Protein AF-A0A9P7BJW8-F1 (afdb_monomer_lite)

Foldseek 3Di:
DVVVVVVCVVCVVVVVVVVPPQLLDQDPDPPSDDDDDDDVPDEADDDADDDDPVCVVVVVVVVVVCVVSVVDDDDDPPHRYDDYDDDDFDADPVRHTD

pLDDT: mean 92.42, std 5.07, range [61.81, 97.81]

Sequence (98 aa):
MQERQHLMSTIQPLLDANTSIPMSSHCNLPGAIITLDTEPNAFAYRRQPDIAIANRKIMEDQIQTWLDDCVIEPAPSNTRFNNPIFLVGKKDVNGLYT

InterPro domains:
  IPR043502 DNA/RNA polymerase superfamily [SSF56672] (42-92)

Secondary structure (DSSP, 8-state):
-HHHHHHHHHHHHHHHHHHTS-TTPPP-STT--------TT---B-PPPPPPHHHHHHHHHHHHHHHHTTS--PPPTT---B------PPB-TTS-B-

Structure (mmCIF, N/CA/C/O backbone):
data_AF-A0A9P7BJW8-F1
#
_entry.id   AF-A0A9P7BJW8-F1
#
loop_
_atom_site.group_PDB
_atom_site.id
_atom_site.type_symbol
_atom_site.label_atom_id
_atom_site.label_alt_id
_atom_site.label_comp_id
_atom_site.label_asym_id
_atom_site.label_entity_id
_atom_site.label_seq_id
_atom_site.pdbx_PDB_ins_code
_atom_site.Cartn_x
_atom_site.Cartn_y
_atom_site.Cartn_z
_atom_site.occupancy
_atom_site.B_iso_or_equiv
_atom_site.auth_seq_id
_atom_site.auth_comp_id
_atom_site.auth_asym_id
_atom_site.auth_atom_id
_atom_site.pdbx_PDB_model_num
ATOM 1 N N . MET A 1 1 ? -33.575 13.051 20.508 1.00 66.25 1 MET A N 1
ATOM 2 C CA . MET A 1 1 ? -32.374 12.661 21.294 1.00 66.25 1 MET A CA 1
ATOM 3 C C . MET A 1 1 ? -32.401 11.197 21.733 1.00 66.25 1 MET A C 1
ATOM 5 O O . MET A 1 1 ? -31.377 10.545 21.579 1.00 66.25 1 MET A O 1
ATOM 9 N N . GLN A 1 2 ? -33.533 10.663 22.211 1.00 85.56 2 GLN A N 1
ATOM 10 C CA . GLN A 1 2 ? -33.652 9.256 22.643 1.00 85.56 2 GLN A CA 1
ATOM 11 C C . GLN A 1 2 ? -33.360 8.236 21.525 1.00 85.56 2 GLN A C 1
ATOM 13 O O . GLN A 1 2 ? -32.607 7.297 21.749 1.00 85.56 2 GLN A O 1
ATOM 18 N N . GLU A 1 3 ? -33.857 8.462 20.305 1.00 91.94 3 GLU A N 1
ATOM 19 C CA . GLU A 1 3 ? -33.626 7.562 19.159 1.00 91.94 3 GLU A CA 1
ATOM 20 C C . GLU A 1 3 ? -32.141 7.409 18.806 1.00 91.94 3 GLU A C 1
ATOM 22 O O . GLU A 1 3 ? -31.654 6.297 18.628 1.00 91.94 3 GLU A O 1
ATOM 27 N N . ARG A 1 4 ? -31.384 8.516 18.788 1.00 92.94 4 ARG A N 1
ATOM 28 C CA . ARG A 1 4 ? -29.929 8.486 18.570 1.00 92.94 4 ARG A CA 1
ATOM 29 C C . ARG A 1 4 ? -29.221 7.688 19.661 1.00 92.94 4 ARG A C 1
ATOM 31 O O . ARG A 1 4 ? -28.306 6.934 19.361 1.00 92.94 4 ARG A O 1
ATOM 38 N N . GLN A 1 5 ? -29.612 7.876 20.918 1.00 95.19 5 GLN A N 1
ATOM 39 C CA . GLN A 1 5 ? -28.981 7.182 22.037 1.00 95.19 5 GLN A CA 1
ATOM 40 C C . GLN A 1 5 ? -29.247 5.675 21.980 1.00 95.19 5 GLN A C 1
ATOM 42 O O . GLN A 1 5 ? -28.323 4.895 22.181 1.00 95.19 5 GLN A O 1
ATOM 47 N N . HIS A 1 6 ? -30.472 5.282 21.626 1.00 94.81 6 HIS A N 1
ATOM 48 C CA . HIS A 1 6 ? -30.849 3.886 21.432 1.00 94.81 6 HIS A CA 1
ATOM 49 C C . HIS A 1 6 ? -30.138 3.238 20.232 1.00 94.81 6 HIS A C 1
ATOM 51 O O . HIS A 1 6 ? -29.638 2.115 20.329 1.00 94.81 6 HIS A O 1
ATOM 57 N N . LEU A 1 7 ? -30.027 3.963 19.113 1.00 96.00 7 LEU A N 1
ATOM 58 C CA . LEU A 1 7 ? -29.244 3.527 17.958 1.00 96.00 7 LEU A CA 1
ATOM 59 C C . LEU A 1 7 ? -27.787 3.290 18.361 1.00 96.00 7 LEU A C 1
ATOM 61 O O . LEU A 1 7 ? -27.269 2.197 18.154 1.00 96.00 7 LEU A O 1
ATOM 65 N N . MET A 1 8 ? -27.149 4.286 18.987 1.00 97.12 8 MET A N 1
ATOM 66 C CA . MET A 1 8 ? -25.749 4.192 19.402 1.00 97.12 8 MET A CA 1
ATOM 67 C C . MET A 1 8 ? -25.528 3.053 20.396 1.00 97.12 8 MET A C 1
ATOM 69 O O . MET A 1 8 ? -24.598 2.285 20.205 1.00 97.12 8 MET A O 1
ATOM 73 N N . SER A 1 9 ? -26.396 2.865 21.397 1.00 96.06 9 SER A N 1
ATOM 74 C CA . SER A 1 9 ? -26.253 1.738 22.332 1.00 96.06 9 SER A CA 1
ATOM 75 C C . SER A 1 9 ? -26.340 0.376 21.643 1.00 96.06 9 SER A C 1
ATOM 77 O O . SER A 1 9 ? -25.736 -0.582 22.110 1.00 96.06 9 SER A O 1
ATOM 79 N N . THR A 1 10 ? -27.084 0.293 20.536 1.00 96.12 10 THR A N 1
ATOM 80 C CA . THR A 1 10 ? -27.244 -0.943 19.763 1.00 96.12 10 THR A CA 1
ATOM 81 C C . THR A 1 10 ? -26.036 -1.207 18.865 1.00 96.12 10 THR A C 1
ATOM 83 O O . THR A 1 10 ? -25.578 -2.342 18.780 1.00 96.12 10 THR A O 1
ATOM 86 N N . ILE A 1 11 ? -25.500 -0.176 18.199 1.00 97.31 11 ILE A N 1
ATOM 87 C CA . ILE A 1 11 ? -24.413 -0.348 17.221 1.00 97.31 11 ILE A CA 1
ATOM 88 C C . ILE A 1 11 ? -23.013 -0.240 17.827 1.00 97.31 11 ILE A C 1
ATOM 90 O O . ILE A 1 11 ? -22.083 -0.784 17.243 1.00 97.31 11 ILE A O 1
ATOM 94 N N . GLN A 1 12 ? -22.837 0.430 18.972 1.00 97.50 12 GLN A N 1
ATOM 95 C CA . GLN A 1 12 ? -21.511 0.667 19.556 1.00 97.50 12 GLN A CA 1
ATOM 96 C C . GLN A 1 12 ? -20.717 -0.630 19.775 1.00 97.50 12 GLN A C 1
ATOM 98 O O . GLN A 1 12 ? -19.575 -0.667 19.329 1.00 97.50 12 GLN A O 1
ATOM 103 N N . PRO A 1 13 ? -21.296 -1.728 20.305 1.00 97.56 13 PRO A N 1
ATOM 104 C CA . PRO A 1 13 ? -20.557 -2.984 20.440 1.00 97.56 13 PRO A CA 1
ATOM 105 C C . PRO A 1 13 ? -20.070 -3.550 19.097 1.00 97.56 13 PRO A C 1
ATOM 107 O O . PRO A 1 13 ? -19.006 -4.157 19.030 1.00 97.56 13 PRO A O 1
ATOM 110 N N . LEU A 1 14 ? -20.834 -3.340 18.017 1.00 96.50 14 LEU A N 1
ATOM 111 C CA . LEU A 1 14 ? -20.459 -3.767 16.666 1.00 96.50 14 LEU A CA 1
ATOM 112 C C . LEU A 1 14 ? -19.357 -2.875 16.082 1.00 96.50 14 LEU A C 1
ATOM 114 O O . LEU A 1 14 ? -18.461 -3.375 15.409 1.00 96.50 14 LEU A O 1
ATOM 118 N N . LEU A 1 15 ? -19.399 -1.567 16.349 1.00 96.44 15 LEU A N 1
ATOM 119 C CA . LEU A 1 15 ? -18.336 -0.636 15.965 1.00 96.44 15 LEU A CA 1
ATOM 120 C C . LEU A 1 15 ? -17.036 -0.943 16.711 1.00 96.44 15 LEU A C 1
ATOM 122 O O . LEU A 1 15 ? -15.975 -0.949 16.092 1.00 96.44 15 LEU A O 1
ATOM 126 N N . ASP A 1 16 ? -17.122 -1.243 18.006 1.00 97.25 16 ASP A N 1
ATOM 127 C CA . ASP A 1 16 ? -15.973 -1.607 18.835 1.00 97.25 16 ASP A CA 1
ATOM 128 C C . ASP A 1 16 ? -15.349 -2.919 18.335 1.00 97.25 16 ASP A C 1
ATOM 130 O O . ASP A 1 16 ? -14.139 -2.988 18.113 1.00 97.25 16 ASP A O 1
ATOM 134 N N . ALA A 1 17 ? -16.181 -3.932 18.056 1.00 95.19 17 ALA A N 1
ATOM 135 C CA . ALA A 1 17 ? -15.744 -5.184 17.443 1.00 95.19 17 ALA A CA 1
ATOM 136 C C . ALA A 1 17 ? -15.065 -4.950 16.083 1.00 95.19 17 ALA A C 1
ATOM 138 O O . ALA A 1 17 ? -13.958 -5.438 15.865 1.00 95.19 17 ALA A O 1
ATOM 139 N N . ASN A 1 18 ? -15.674 -4.155 15.199 1.00 92.31 18 ASN A N 1
ATOM 140 C CA . ASN A 1 18 ? -15.084 -3.809 13.904 1.00 92.31 18 ASN A CA 1
ATOM 141 C C . ASN A 1 18 ? -13.755 -3.052 14.043 1.00 92.31 18 ASN A C 1
ATOM 143 O O . ASN A 1 18 ? -12.829 -3.312 13.286 1.00 92.31 18 ASN A O 1
ATOM 147 N N . THR A 1 19 ? -13.638 -2.148 15.017 1.00 92.81 19 THR A N 1
ATOM 148 C CA . THR A 1 19 ? -12.416 -1.358 15.255 1.00 92.81 19 THR A CA 1
ATOM 149 C C . THR A 1 19 ? -11.265 -2.232 15.761 1.00 92.81 19 THR A C 1
ATOM 151 O O . THR A 1 19 ? -10.103 -1.931 15.509 1.00 92.81 19 THR A O 1
ATOM 154 N N . SER A 1 20 ? -11.574 -3.332 16.454 1.00 93.81 20 SER A N 1
ATOM 155 C CA . SER A 1 20 ? -10.574 -4.300 16.926 1.00 93.81 20 SER A CA 1
ATOM 156 C C . SER A 1 20 ? -10.034 -5.242 15.846 1.00 93.81 20 SER A C 1
ATOM 158 O O . SER A 1 20 ? -9.096 -5.996 16.115 1.00 93.81 20 SER A O 1
ATOM 160 N N . ILE A 1 21 ? -10.610 -5.227 14.639 1.00 92.44 21 ILE A N 1
ATOM 161 C CA . ILE A 1 21 ? -10.123 -6.033 13.521 1.00 92.44 21 ILE A CA 1
ATOM 162 C C . ILE A 1 21 ? -8.734 -5.509 13.119 1.00 92.44 21 ILE A C 1
ATOM 164 O O . ILE A 1 21 ? -8.601 -4.322 12.819 1.00 92.44 21 ILE A O 1
ATOM 168 N N . PRO A 1 22 ? -7.690 -6.359 13.085 1.00 92.38 22 PRO A N 1
ATOM 169 C CA . PRO A 1 22 ? -6.368 -5.927 12.648 1.00 92.38 22 PRO A CA 1
ATOM 170 C C . PRO A 1 22 ? -6.400 -5.382 11.217 1.00 92.38 22 PRO A C 1
ATOM 172 O O . PRO A 1 22 ? -6.986 -6.008 10.332 1.00 92.38 22 PRO A O 1
ATOM 175 N N . MET A 1 23 ? -5.707 -4.269 10.965 1.00 88.69 23 MET A N 1
ATOM 176 C CA . MET A 1 23 ? -5.585 -3.684 9.618 1.00 88.69 23 MET A CA 1
ATOM 177 C C . MET A 1 23 ? -4.947 -4.647 8.607 1.00 88.69 23 MET A C 1
ATOM 179 O O . MET A 1 23 ? -5.270 -4.613 7.427 1.00 88.69 23 MET A O 1
ATOM 183 N N . SER A 1 24 ? -4.102 -5.566 9.081 1.00 90.00 24 SER A N 1
ATOM 184 C CA . SER A 1 24 ? -3.492 -6.630 8.278 1.00 90.00 24 SER A CA 1
ATOM 185 C C . SER A 1 24 ? -4.440 -7.781 7.916 1.00 90.00 24 SER A C 1
ATOM 187 O O . SER A 1 24 ? -4.028 -8.729 7.247 1.00 90.00 24 SER A O 1
ATOM 189 N N . SER A 1 25 ? -5.691 -7.766 8.384 1.00 90.06 25 SER A N 1
ATOM 190 C CA . SER A 1 25 ? -6.640 -8.844 8.111 1.00 90.06 25 SER A CA 1
ATOM 191 C C . SER A 1 25 ? -7.230 -8.756 6.700 1.00 90.06 25 SER A C 1
ATOM 193 O O . SER A 1 25 ? -7.517 -7.682 6.175 1.00 90.06 25 SER A O 1
ATOM 195 N N . HIS A 1 26 ? -7.454 -9.916 6.082 1.00 85.81 26 HIS A N 1
ATOM 196 C CA . HIS A 1 26 ? -8.146 -10.010 4.800 1.00 85.81 26 HIS A CA 1
ATOM 197 C C . HIS A 1 26 ? -9.642 -10.265 4.994 1.00 85.81 26 HIS A C 1
ATOM 199 O O . HIS A 1 26 ? -10.062 -10.945 5.933 1.00 85.81 26 HIS A O 1
ATOM 205 N N . CYS A 1 27 ? -10.454 -9.767 4.059 1.00 86.62 27 CYS A N 1
ATOM 206 C CA . CYS A 1 27 ? -11.882 -10.060 4.030 1.00 86.62 27 CYS A CA 1
ATOM 207 C C . CYS A 1 27 ? -12.111 -11.567 3.830 1.00 86.62 27 CYS A C 1
ATOM 209 O O . CYS A 1 27 ? -11.60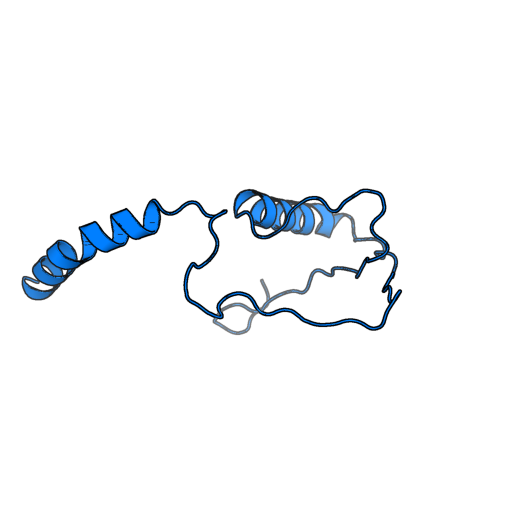1 -12.165 2.885 1.00 86.62 27 CYS A O 1
ATOM 211 N N . ASN A 1 28 ? -12.904 -12.174 4.712 1.00 88.69 28 ASN A N 1
ATOM 212 C CA . ASN A 1 28 ? -13.220 -13.603 4.689 1.00 88.69 28 ASN A CA 1
ATOM 213 C C . ASN A 1 28 ? -14.449 -13.952 3.829 1.00 88.69 28 ASN A C 1
ATOM 215 O O . ASN A 1 28 ? -14.873 -15.109 3.803 1.00 88.69 28 ASN A O 1
ATOM 219 N N . LEU A 1 29 ? -15.041 -12.972 3.141 1.00 93.44 29 LEU A N 1
ATOM 220 C CA . LEU A 1 29 ? -16.177 -13.200 2.256 1.00 93.44 29 LEU A CA 1
ATOM 221 C C . LEU A 1 29 ? -15.739 -14.057 1.050 1.00 93.44 29 LEU A C 1
ATOM 223 O O . LEU A 1 29 ? -14.731 -13.737 0.410 1.00 93.44 29 LEU A O 1
ATOM 227 N N . PRO A 1 30 ? -16.486 -15.116 0.681 1.00 91.75 30 PRO A N 1
ATOM 228 C CA . PRO A 1 30 ? -16.190 -15.889 -0.520 1.00 91.75 30 PRO A CA 1
ATOM 229 C C . PRO A 1 30 ? -16.154 -14.992 -1.764 1.00 91.75 30 PRO A C 1
ATOM 231 O O . PRO A 1 30 ? -17.094 -14.246 -2.024 1.00 91.75 30 PRO A O 1
ATOM 234 N N . GLY A 1 31 ? -15.064 -15.062 -2.531 1.00 88.00 31 GLY A N 1
ATOM 235 C CA . GLY A 1 31 ? -14.861 -14.234 -3.727 1.00 88.00 31 GLY A CA 1
ATOM 236 C C . GLY A 1 31 ? -14.253 -12.850 -3.473 1.00 88.00 31 GLY A C 1
ATOM 237 O O . GLY A 1 31 ? -14.082 -12.096 -4.425 1.00 88.00 31 GLY A O 1
ATOM 238 N N . ALA A 1 32 ? -13.882 -12.510 -2.232 1.00 90.88 32 ALA A N 1
ATOM 239 C CA . ALA A 1 32 ? -13.161 -11.265 -1.944 1.00 90.88 32 ALA A CA 1
ATOM 240 C C . ALA A 1 32 ? -11.752 -11.219 -2.567 1.00 90.88 32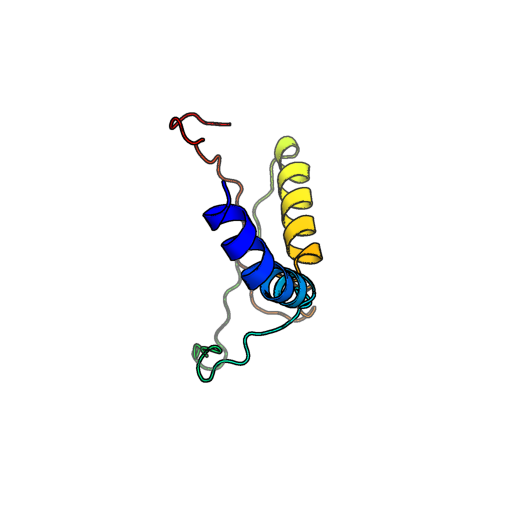 ALA A C 1
ATOM 242 O O . ALA A 1 32 ? -11.213 -10.140 -2.799 1.00 90.88 32 ALA A O 1
ATOM 243 N N . ILE A 1 33 ? -11.159 -12.384 -2.846 1.00 90.31 33 ILE A N 1
ATOM 244 C CA . ILE A 1 33 ? -9.866 -12.503 -3.525 1.00 90.31 33 ILE A CA 1
ATOM 245 C C . ILE A 1 33 ? -10.116 -12.667 -5.024 1.00 90.31 33 ILE A C 1
ATOM 247 O O . ILE A 1 33 ? -10.728 -13.644 -5.455 1.00 90.31 33 ILE A O 1
ATOM 251 N N . ILE A 1 34 ? -9.607 -11.716 -5.805 1.00 90.00 34 ILE A N 1
ATOM 252 C CA . ILE A 1 34 ? -9.620 -11.746 -7.268 1.00 90.00 34 ILE A CA 1
ATOM 253 C C . ILE A 1 34 ? -8.197 -12.032 -7.741 1.00 90.00 34 ILE A C 1
ATOM 255 O O . ILE A 1 34 ? -7.258 -11.332 -7.361 1.00 90.00 34 ILE A O 1
ATOM 259 N N . THR A 1 35 ? -8.037 -13.046 -8.585 1.00 91.50 35 THR A N 1
ATOM 260 C CA . THR A 1 35 ? -6.755 -13.380 -9.212 1.00 91.50 35 THR A CA 1
ATOM 261 C C . THR A 1 35 ? -6.757 -12.877 -10.649 1.00 91.50 35 THR A C 1
ATOM 263 O O . THR A 1 35 ? -7.714 -13.102 -11.387 1.00 91.50 35 THR A O 1
ATOM 266 N N . LEU A 1 36 ? -5.695 -12.169 -11.033 1.00 90.69 36 LEU A N 1
ATOM 267 C CA . LEU A 1 36 ? -5.476 -11.709 -12.400 1.00 90.69 36 LEU A CA 1
ATOM 268 C C . LEU A 1 36 ? -4.337 -12.522 -13.006 1.00 90.69 36 LEU A C 1
ATOM 270 O O . LEU A 1 36 ? -3.199 -12.436 -12.540 1.00 90.69 36 LEU A O 1
ATOM 274 N N . ASP A 1 37 ? -4.649 -13.297 -14.039 1.00 92.00 37 ASP A N 1
ATOM 275 C CA . ASP A 1 37 ? -3.641 -14.069 -14.754 1.00 92.00 37 ASP A CA 1
ATOM 276 C C . ASP A 1 37 ? -2.769 -13.148 -15.613 1.00 92.00 37 ASP A C 1
ATOM 278 O O . ASP A 1 37 ? -3.238 -12.192 -16.235 1.00 92.00 37 ASP A O 1
ATOM 282 N N . THR A 1 38 ? -1.473 -13.451 -15.647 1.00 90.06 38 THR A N 1
ATOM 283 C CA . THR A 1 38 ? -0.510 -12.797 -16.538 1.00 90.06 38 THR A CA 1
ATOM 284 C C . THR A 1 38 ? 0.072 -13.831 -17.486 1.00 90.06 38 THR A C 1
ATOM 286 O O . THR A 1 38 ? 0.146 -15.015 -17.150 1.00 90.06 38 THR A O 1
ATOM 289 N N . GLU A 1 39 ? 0.496 -13.389 -18.670 1.00 94.50 39 GLU A N 1
ATOM 290 C CA . GLU A 1 39 ? 1.187 -14.269 -19.612 1.00 94.50 39 GLU A CA 1
ATOM 291 C C . GLU A 1 39 ? 2.407 -14.930 -18.942 1.00 94.50 39 GLU A C 1
ATOM 293 O O . GLU A 1 39 ? 3.127 -14.268 -18.179 1.00 94.50 39 GLU A O 1
ATOM 298 N N . PRO A 1 40 ? 2.691 -16.214 -19.223 1.00 92.88 40 PRO A N 1
ATOM 299 C CA . PRO A 1 40 ? 3.843 -16.895 -18.652 1.00 92.88 40 PRO A CA 1
ATOM 300 C C . PRO A 1 40 ? 5.135 -16.101 -18.872 1.00 92.88 40 PRO A C 1
ATOM 302 O O . PRO A 1 40 ? 5.460 -15.703 -19.989 1.00 92.88 40 PRO A O 1
ATOM 305 N N . ASN A 1 41 ? 5.904 -15.901 -17.800 1.00 89.81 41 ASN A N 1
ATOM 306 C CA . ASN A 1 41 ? 7.146 -15.117 -17.791 1.00 89.81 41 ASN A CA 1
ATOM 307 C C . ASN A 1 41 ? 7.006 -13.612 -18.085 1.00 89.81 41 ASN A C 1
ATOM 309 O O . ASN A 1 41 ? 8.036 -12.951 -18.241 1.00 89.81 41 ASN A O 1
ATOM 313 N N . ALA A 1 42 ? 5.794 -13.051 -18.110 1.00 91.50 42 ALA A N 1
ATOM 314 C CA . ALA A 1 42 ? 5.609 -11.611 -18.230 1.00 91.50 42 ALA A CA 1
ATOM 315 C C . ALA A 1 42 ? 6.269 -10.860 -17.061 1.00 91.50 42 ALA A C 1
ATOM 317 O O . ALA A 1 42 ? 6.257 -11.303 -15.911 1.00 91.50 42 ALA A O 1
ATOM 318 N N . PHE A 1 43 ? 6.855 -9.703 -17.364 1.00 92.38 43 PHE A N 1
ATOM 319 C CA . PHE A 1 43 ? 7.357 -8.760 -16.372 1.00 92.38 43 PHE A CA 1
ATOM 320 C C . PHE A 1 43 ? 7.192 -7.327 -16.882 1.00 92.38 43 PHE A C 1
ATOM 322 O O . PHE A 1 43 ? 7.200 -7.079 -18.088 1.00 92.38 43 PHE A O 1
ATOM 329 N N . ALA A 1 44 ? 7.052 -6.375 -15.963 1.00 92.50 44 ALA A N 1
ATOM 330 C CA . ALA A 1 44 ? 6.928 -4.959 -16.285 1.00 92.50 44 ALA A CA 1
ATOM 331 C C . ALA A 1 44 ? 7.863 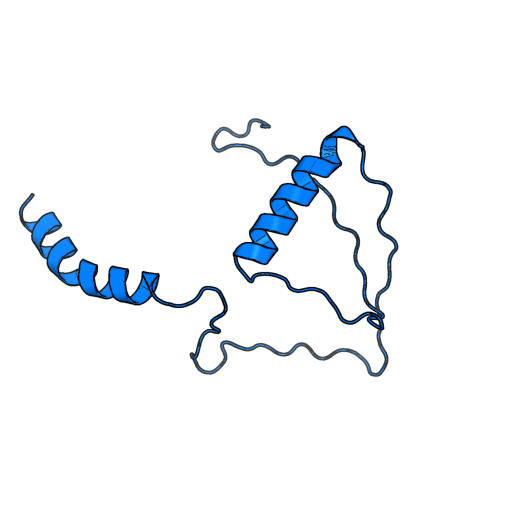-4.147 -15.391 1.00 92.50 44 ALA A C 1
ATOM 333 O O . ALA A 1 44 ? 7.600 -3.977 -14.205 1.00 92.50 44 ALA A O 1
ATOM 334 N N . TYR A 1 45 ? 8.954 -3.641 -15.966 1.00 95.44 45 TYR A N 1
ATOM 335 C CA . TYR A 1 45 ? 9.926 -2.834 -15.239 1.00 95.44 45 TYR A CA 1
ATOM 336 C C . TYR A 1 45 ? 10.108 -1.469 -15.892 1.00 95.44 45 TYR A C 1
ATOM 338 O O . TYR A 1 45 ? 10.464 -1.355 -17.068 1.00 95.44 45 TYR A O 1
ATOM 346 N N . ARG A 1 46 ? 9.905 -0.421 -15.100 1.00 96.88 46 ARG A N 1
ATOM 347 C CA . ARG A 1 46 ? 10.168 0.972 -15.455 1.00 96.88 46 ARG A CA 1
ATOM 348 C C . ARG A 1 46 ? 10.891 1.632 -14.290 1.00 96.88 46 ARG A C 1
ATOM 350 O O . ARG A 1 46 ? 10.423 1.557 -13.162 1.00 96.88 46 ARG A O 1
ATOM 357 N N . ARG A 1 47 ? 12.031 2.277 -14.548 1.00 96.00 47 ARG A N 1
ATOM 358 C CA . ARG A 1 47 ? 12.800 2.986 -13.512 1.00 96.00 47 ARG A CA 1
ATOM 359 C C . ARG A 1 47 ? 11.988 4.163 -12.945 1.00 96.00 47 ARG A C 1
ATOM 361 O O . ARG A 1 47 ? 11.367 4.892 -13.715 1.00 96.00 47 ARG A O 1
ATOM 368 N N . GLN A 1 48 ? 12.064 4.379 -11.629 1.00 95.94 48 GLN A N 1
ATOM 369 C CA . GLN A 1 48 ? 11.542 5.587 -10.982 1.00 95.94 48 GLN A CA 1
ATOM 370 C C . GLN A 1 48 ? 12.352 6.822 -11.430 1.00 95.94 48 GLN A C 1
ATOM 372 O O . GLN A 1 48 ? 13.576 6.829 -11.249 1.00 95.94 48 GLN A O 1
ATOM 377 N N . PRO A 1 49 ? 11.721 7.850 -12.025 1.00 94.44 49 PRO A N 1
ATOM 378 C CA . PRO A 1 49 ? 12.392 9.112 -12.311 1.00 94.44 49 PRO A CA 1
ATOM 379 C C . PRO A 1 49 ? 12.725 9.865 -11.021 1.00 94.44 49 PRO A C 1
ATOM 381 O O . PRO A 1 49 ? 12.104 9.650 -9.977 1.00 94.44 49 PRO A O 1
ATOM 384 N N . ASP A 1 50 ? 13.696 10.771 -11.108 1.00 94.19 50 ASP A N 1
ATOM 385 C CA . ASP A 1 50 ? 14.154 11.532 -9.950 1.00 94.19 50 ASP A CA 1
ATOM 386 C C . ASP A 1 50 ? 13.019 12.389 -9.370 1.00 94.19 50 ASP A C 1
ATOM 388 O O . ASP A 1 50 ? 12.345 13.144 -10.074 1.00 94.19 50 ASP A O 1
ATOM 392 N N . ILE A 1 51 ? 12.820 12.274 -8.058 1.00 92.19 51 ILE A N 1
ATOM 393 C CA . ILE A 1 51 ? 11.819 13.047 -7.321 1.00 92.19 51 ILE A CA 1
ATOM 394 C C . ILE A 1 51 ? 12.470 14.336 -6.827 1.00 92.19 51 ILE A C 1
ATOM 396 O O . ILE A 1 51 ? 13.525 14.308 -6.175 1.00 92.19 51 ILE A O 1
ATOM 400 N N . ALA A 1 52 ? 11.816 15.463 -7.117 1.00 92.75 52 ALA A N 1
ATOM 401 C CA . ALA A 1 52 ? 12.222 16.775 -6.630 1.00 92.75 52 ALA A CA 1
ATOM 402 C C . ALA A 1 52 ? 12.395 16.755 -5.104 1.00 92.75 52 ALA A C 1
ATOM 404 O O . ALA A 1 52 ? 11.541 16.237 -4.388 1.00 92.75 52 ALA A O 1
ATOM 405 N N . ILE A 1 53 ? 13.485 17.340 -4.600 1.00 94.00 53 ILE A N 1
ATOM 406 C CA . ILE A 1 53 ? 13.858 17.274 -3.175 1.00 94.00 53 ILE A CA 1
ATOM 407 C C . ILE A 1 53 ? 12.723 17.776 -2.271 1.00 94.00 53 ILE A C 1
ATOM 409 O O . ILE A 1 53 ? 12.410 17.126 -1.279 1.00 94.00 53 ILE A O 1
ATOM 413 N N . ALA A 1 54 ? 12.058 18.868 -2.663 1.00 91.94 54 ALA A N 1
ATOM 414 C CA . ALA A 1 54 ? 10.925 19.444 -1.935 1.00 91.94 54 ALA A CA 1
ATOM 415 C C . ALA A 1 54 ? 9.755 18.462 -1.731 1.00 91.94 54 ALA A C 1
ATOM 417 O O . ALA A 1 54 ? 9.000 18.588 -0.774 1.00 91.94 54 ALA A O 1
ATOM 418 N N . ASN A 1 55 ? 9.633 17.463 -2.605 1.00 92.19 55 ASN A N 1
ATOM 419 C CA . ASN A 1 55 ? 8.521 16.523 -2.633 1.00 92.19 55 ASN A CA 1
ATOM 420 C C . ASN A 1 55 ? 8.854 15.173 -1.978 1.00 92.19 55 ASN A C 1
ATOM 422 O O . ASN A 1 55 ? 7.955 14.360 -1.780 1.00 92.19 55 ASN A O 1
ATOM 426 N N . ARG A 1 56 ? 10.126 14.911 -1.637 1.00 92.44 56 ARG A N 1
ATOM 427 C CA . ARG A 1 56 ? 10.548 13.611 -1.083 1.00 92.44 56 ARG A CA 1
ATOM 428 C C . ARG A 1 56 ? 9.862 13.305 0.235 1.00 92.44 56 ARG A C 1
ATOM 430 O O . ARG A 1 56 ? 9.271 12.242 0.357 1.00 92.44 56 ARG A O 1
ATOM 437 N N . LYS A 1 57 ? 9.844 14.275 1.154 1.00 94.50 57 LYS A N 1
ATOM 438 C CA . LYS A 1 57 ? 9.207 14.101 2.460 1.00 94.50 57 LYS A CA 1
ATOM 439 C C . LYS A 1 57 ? 7.722 13.745 2.329 1.00 94.50 57 LYS A C 1
ATOM 441 O O . LYS A 1 57 ? 7.256 12.837 2.994 1.00 94.50 57 LYS A O 1
ATOM 446 N N . ILE A 1 58 ? 6.994 14.419 1.435 1.00 93.44 58 ILE A N 1
ATOM 447 C CA . ILE A 1 58 ? 5.563 14.155 1.207 1.00 93.44 58 ILE A CA 1
ATOM 448 C C . ILE A 1 58 ? 5.355 12.715 0.720 1.00 93.44 58 ILE A C 1
ATOM 450 O O . ILE A 1 58 ? 4.438 12.030 1.165 1.00 93.44 58 ILE A O 1
ATOM 454 N N . MET A 1 59 ? 6.213 12.248 -0.190 1.00 93.38 59 MET A N 1
ATOM 455 C CA . MET A 1 59 ? 6.157 10.874 -0.680 1.00 93.38 59 MET A CA 1
ATOM 456 C C . MET A 1 59 ? 6.504 9.860 0.417 1.00 93.38 59 MET A C 1
ATOM 458 O O . MET A 1 59 ? 5.806 8.862 0.551 1.00 93.38 59 MET A O 1
ATOM 462 N N . GLU A 1 60 ? 7.556 10.116 1.194 1.00 94.94 60 GLU A N 1
ATOM 463 C CA . GLU A 1 60 ? 7.995 9.263 2.304 1.00 94.94 60 GLU A CA 1
ATOM 464 C C . GLU A 1 60 ? 6.919 9.149 3.388 1.00 94.94 60 GLU A C 1
ATOM 466 O O . GLU A 1 60 ? 6.589 8.037 3.789 1.00 94.94 60 GLU A O 1
ATOM 471 N N . ASP A 1 61 ? 6.315 10.270 3.795 1.00 95.88 61 ASP A N 1
ATOM 472 C CA . ASP A 1 61 ? 5.225 10.295 4.775 1.00 95.88 61 ASP A CA 1
ATOM 473 C C . ASP A 1 61 ? 4.038 9.441 4.290 1.00 95.88 61 ASP A C 1
ATOM 475 O O . ASP A 1 61 ? 3.501 8.630 5.043 1.00 95.88 61 ASP A O 1
ATOM 479 N N . GLN A 1 62 ? 3.661 9.564 3.010 1.00 95.19 62 GLN A N 1
ATOM 480 C CA . GLN A 1 62 ? 2.563 8.786 2.429 1.00 95.19 62 GLN A CA 1
ATOM 481 C C . GLN A 1 62 ? 2.883 7.286 2.333 1.00 95.19 62 GLN A C 1
ATOM 483 O O . GLN A 1 62 ? 2.006 6.459 2.594 1.00 95.19 62 GLN A O 1
ATOM 488 N N . ILE A 1 63 ? 4.117 6.929 1.959 1.00 95.75 63 ILE A N 1
ATOM 489 C CA . ILE A 1 63 ? 4.587 5.536 1.943 1.00 95.75 63 ILE A CA 1
ATOM 490 C C . ILE A 1 63 ? 4.544 4.957 3.357 1.00 95.75 63 ILE A C 1
ATOM 492 O O . ILE A 1 63 ? 4.084 3.831 3.530 1.00 95.75 63 ILE A O 1
ATOM 496 N N . GLN A 1 64 ? 4.974 5.725 4.361 1.00 97.81 64 GLN A N 1
ATOM 497 C CA . GLN A 1 64 ? 4.949 5.284 5.750 1.00 97.81 64 GLN A CA 1
ATOM 498 C C . GLN A 1 64 ? 3.519 5.029 6.229 1.00 97.81 64 GLN A C 1
ATOM 500 O O . GLN A 1 64 ? 3.267 3.980 6.807 1.00 97.81 64 GLN A O 1
ATOM 505 N N . THR A 1 65 ? 2.564 5.906 5.900 1.00 96.62 65 THR A N 1
ATOM 506 C CA . THR A 1 65 ? 1.141 5.657 6.187 1.00 96.62 65 THR A CA 1
ATOM 507 C C . THR A 1 65 ? 0.661 4.339 5.577 1.00 96.62 65 THR A C 1
ATOM 509 O O . THR A 1 65 ? 0.020 3.552 6.260 1.00 96.62 65 THR A O 1
ATOM 512 N N . TRP A 1 66 ? 0.999 4.047 4.315 1.00 96.44 66 TRP A N 1
ATOM 513 C CA . TRP A 1 66 ? 0.593 2.783 3.688 1.00 96.44 66 TRP A CA 1
ATOM 514 C C . TRP A 1 66 ? 1.243 1.549 4.321 1.00 96.44 66 TRP A C 1
ATOM 516 O O . TRP A 1 66 ? 0.622 0.487 4.330 1.00 96.44 66 TRP A O 1
ATOM 526 N N . LEU A 1 67 ? 2.474 1.669 4.823 1.00 96.50 67 LEU A N 1
ATOM 527 C CA . LEU A 1 67 ? 3.140 0.600 5.570 1.00 96.50 67 LEU A CA 1
ATOM 528 C C . LEU A 1 67 ? 2.467 0.379 6.930 1.00 96.50 67 LEU A C 1
ATOM 530 O O . LEU A 1 67 ? 2.169 -0.761 7.278 1.00 96.50 67 LEU A O 1
ATOM 534 N N . ASP A 1 68 ? 2.188 1.458 7.664 1.00 95.44 68 ASP A N 1
ATOM 535 C CA . ASP A 1 68 ? 1.540 1.413 8.980 1.00 95.44 68 ASP A CA 1
ATOM 536 C C . ASP A 1 68 ? 0.118 0.831 8.878 1.00 95.44 68 ASP A C 1
ATOM 538 O O . ASP A 1 68 ? -0.274 -0.022 9.677 1.00 95.44 68 ASP A O 1
ATOM 542 N N . ASP A 1 69 ? -0.617 1.213 7.831 1.00 94.06 69 ASP A N 1
ATOM 543 C CA . ASP A 1 69 ? -1.964 0.720 7.528 1.00 94.06 69 ASP A CA 1
ATOM 544 C C . ASP A 1 69 ? -1.972 -0.691 6.906 1.00 94.06 69 ASP A C 1
ATOM 546 O O . ASP A 1 69 ? -3.039 -1.214 6.584 1.00 94.06 69 ASP A O 1
ATOM 550 N N . CYS A 1 70 ? -0.805 -1.325 6.722 1.00 93.44 70 CYS A N 1
ATOM 551 C CA . CYS A 1 70 ? -0.650 -2.646 6.096 1.00 93.44 70 CYS A CA 1
ATOM 552 C C . CYS A 1 70 ? -1.229 -2.736 4.666 1.00 93.44 70 CYS A C 1
ATOM 554 O O . CYS A 1 70 ? -1.642 -3.805 4.217 1.00 93.44 70 CYS A O 1
ATOM 556 N N . VAL A 1 71 ? -1.255 -1.616 3.936 1.00 94.00 71 VAL A N 1
ATOM 557 C CA . VAL A 1 71 ? -1.721 -1.534 2.539 1.00 94.00 71 VAL A CA 1
ATOM 558 C C . VAL A 1 71 ? -0.645 -2.018 1.565 1.00 94.00 71 VAL A C 1
ATOM 560 O O . VAL A 1 71 ? -0.964 -2.578 0.516 1.00 94.00 71 VAL A O 1
ATOM 563 N N . ILE A 1 72 ? 0.629 -1.795 1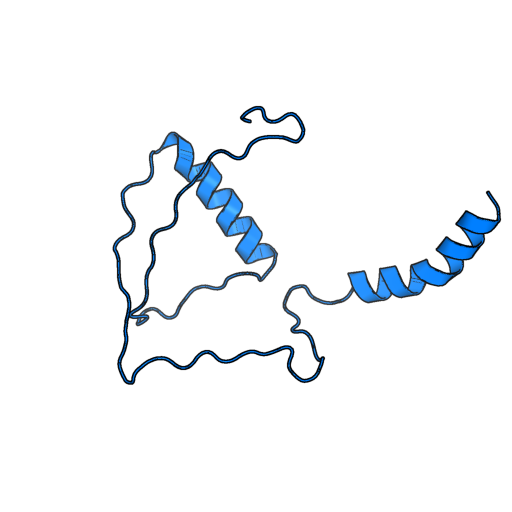.898 1.00 95.06 72 ILE A N 1
ATOM 564 C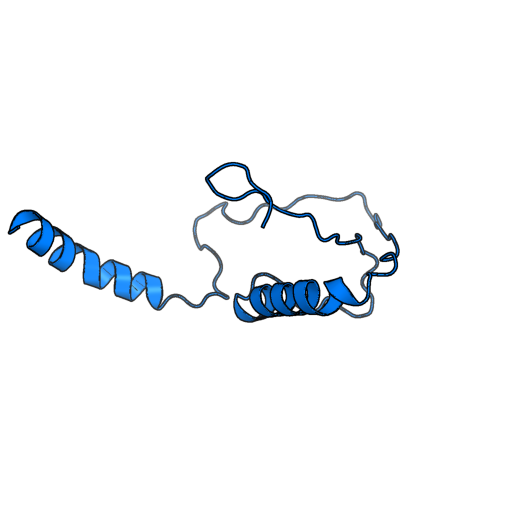 CA . ILE A 1 72 ? 1.787 -2.247 1.118 1.00 95.06 72 ILE A CA 1
ATOM 565 C C . ILE A 1 72 ? 2.796 -2.965 2.013 1.00 95.06 72 ILE A C 1
ATOM 567 O O . ILE A 1 72 ? 2.835 -2.756 3.222 1.00 95.06 72 ILE A O 1
ATOM 571 N N . GLU A 1 73 ? 3.671 -3.749 1.392 1.00 94.81 73 GLU A N 1
ATOM 572 C CA . GLU A 1 73 ? 4.791 -4.416 2.054 1.00 94.81 73 GLU A CA 1
ATOM 573 C C . GLU A 1 73 ? 6.067 -4.337 1.197 1.00 94.81 73 GLU A C 1
ATOM 575 O O . GLU A 1 73 ? 5.989 -4.115 -0.020 1.00 94.81 73 GLU A O 1
ATOM 580 N N . PRO A 1 74 ? 7.262 -4.511 1.792 1.00 95.31 74 PRO A N 1
ATOM 581 C CA . PRO A 1 74 ? 8.500 -4.611 1.032 1.00 95.31 74 PRO A CA 1
ATOM 582 C C . PRO A 1 74 ? 8.467 -5.793 0.057 1.00 95.31 74 PRO A C 1
ATOM 584 O O . PRO A 1 74 ? 8.315 -6.946 0.456 1.00 95.31 74 PRO A O 1
ATOM 587 N N . ALA A 1 75 ? 8.671 -5.513 -1.229 1.00 93.94 75 ALA A N 1
ATOM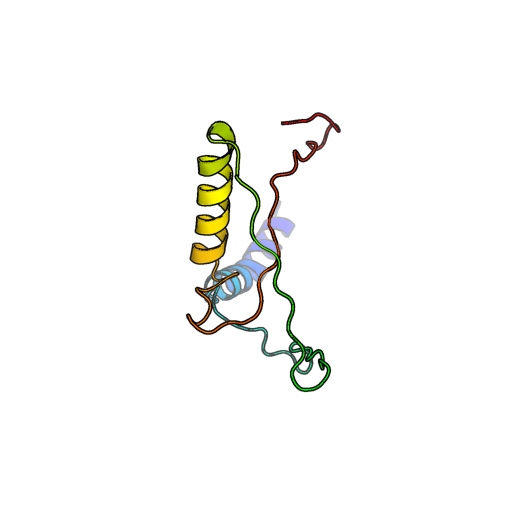 588 C CA . ALA A 1 75 ? 8.749 -6.557 -2.240 1.00 93.94 75 ALA A CA 1
ATOM 589 C C . ALA A 1 75 ? 10.032 -7.407 -2.087 1.00 93.94 75 ALA A C 1
ATOM 591 O O . ALA A 1 75 ? 11.074 -6.891 -1.666 1.00 93.94 75 ALA A O 1
ATOM 592 N N . PRO A 1 76 ? 10.014 -8.688 -2.503 1.00 94.62 76 PRO A N 1
ATOM 593 C CA . PRO A 1 76 ? 11.214 -9.517 -2.566 1.00 94.62 76 PRO A CA 1
ATOM 594 C C . PRO A 1 76 ? 12.318 -8.879 -3.420 1.00 94.62 76 PRO A C 1
ATOM 596 O O . PRO A 1 76 ? 12.047 -8.303 -4.476 1.00 94.62 76 PRO A O 1
ATOM 599 N N . SER A 1 77 ? 13.584 -9.042 -3.019 1.00 90.31 77 SER A N 1
ATOM 600 C CA . SER A 1 77 ? 14.731 -8.400 -3.688 1.00 90.31 77 SER A CA 1
ATOM 601 C C . SER A 1 77 ? 14.912 -8.793 -5.161 1.00 90.31 77 SER A C 1
ATOM 603 O O . SER A 1 77 ? 15.577 -8.084 -5.908 1.00 90.31 77 SER A O 1
ATOM 605 N N . ASN A 1 78 ? 14.340 -9.920 -5.587 1.00 92.50 78 ASN A N 1
ATOM 606 C CA . ASN A 1 78 ? 14.391 -10.433 -6.956 1.00 92.50 78 ASN A CA 1
ATOM 607 C C . ASN A 1 78 ? 13.128 -10.115 -7.781 1.00 92.50 78 ASN A C 1
ATOM 609 O O . ASN A 1 78 ? 12.928 -10.720 -8.838 1.00 92.50 78 ASN A O 1
ATOM 613 N N . THR A 1 79 ? 12.266 -9.200 -7.322 1.00 92.81 79 THR A N 1
ATOM 614 C CA . THR A 1 79 ? 11.098 -8.773 -8.101 1.00 92.81 79 THR A CA 1
ATOM 615 C C . THR A 1 79 ? 11.519 -8.199 -9.456 1.00 92.81 79 THR A C 1
ATOM 617 O O . THR A 1 79 ? 12.422 -7.370 -9.562 1.00 92.81 79 THR A O 1
ATOM 620 N N . ARG A 1 80 ? 10.850 -8.646 -10.523 1.00 93.25 80 ARG A N 1
ATOM 621 C CA . ARG A 1 80 ? 11.048 -8.130 -11.890 1.00 93.25 80 ARG A CA 1
ATOM 622 C C . ARG A 1 80 ? 10.069 -7.010 -12.242 1.00 93.25 80 ARG A C 1
ATOM 624 O O . ARG A 1 80 ? 10.052 -6.552 -13.384 1.00 93.25 80 ARG A O 1
ATOM 631 N N . PHE A 1 81 ? 9.241 -6.601 -11.283 1.00 93.94 81 PHE A N 1
ATOM 632 C CA . PHE A 1 81 ? 8.191 -5.615 -11.480 1.00 93.94 81 PHE A CA 1
ATOM 633 C C . PHE A 1 81 ? 8.550 -4.299 -10.802 1.00 93.94 81 PHE A C 1
ATOM 635 O O . PHE A 1 81 ? 8.905 -4.282 -9.628 1.00 93.94 81 PHE A O 1
ATOM 642 N N . ASN A 1 82 ? 8.432 -3.196 -11.539 1.00 95.19 82 ASN A N 1
ATOM 643 C CA . ASN A 1 82 ? 8.481 -1.854 -10.974 1.00 95.19 82 ASN A CA 1
ATOM 644 C C . ASN A 1 82 ? 7.692 -0.888 -11.859 1.00 95.19 82 ASN A C 1
ATOM 646 O O . ASN A 1 82 ? 7.929 -0.827 -13.068 1.00 95.19 82 ASN A O 1
ATOM 650 N N . ASN A 1 83 ? 6.812 -0.098 -11.249 1.00 95.44 83 ASN A N 1
ATOM 651 C CA . ASN A 1 83 ? 6.096 0.989 -11.906 1.00 95.44 83 ASN A CA 1
ATOM 652 C C . ASN A 1 83 ? 6.407 2.299 -11.175 1.00 95.44 83 ASN A C 1
ATOM 654 O O . ASN A 1 83 ? 6.449 2.295 -9.945 1.00 95.44 83 ASN A O 1
ATOM 658 N N . PRO A 1 84 ? 6.644 3.408 -11.896 1.00 95.31 84 PRO A N 1
ATOM 659 C CA . PRO A 1 84 ? 6.967 4.668 -11.259 1.00 95.31 84 PRO A CA 1
ATOM 660 C C . PRO A 1 84 ? 5.752 5.247 -10.531 1.00 95.31 84 PRO A C 1
ATOM 662 O O . PRO A 1 84 ? 4.627 5.187 -11.030 1.00 95.31 84 PRO A O 1
ATOM 665 N N . ILE A 1 85 ? 6.009 5.861 -9.383 1.00 93.06 85 ILE A N 1
ATOM 666 C CA . ILE A 1 85 ? 5.038 6.625 -8.605 1.00 93.06 85 ILE A CA 1
ATOM 667 C C . ILE A 1 85 ? 5.292 8.121 -8.769 1.00 93.06 85 ILE A C 1
ATOM 669 O O . ILE A 1 85 ? 6.431 8.581 -8.893 1.00 93.06 85 ILE A O 1
ATOM 673 N N . PHE A 1 86 ? 4.210 8.892 -8.763 1.00 92.31 86 PHE A N 1
ATOM 674 C CA . PHE A 1 86 ? 4.245 10.338 -8.931 1.00 92.31 86 PHE A CA 1
ATOM 675 C C . PHE A 1 86 ? 3.368 11.005 -7.881 1.00 92.31 86 PHE A C 1
ATOM 677 O O . PHE A 1 86 ? 2.311 10.493 -7.521 1.00 92.31 86 PHE A O 1
ATOM 684 N N . LEU A 1 87 ? 3.801 12.179 -7.430 1.00 90.94 87 LEU A N 1
ATOM 685 C CA . LEU A 1 87 ? 2.975 13.063 -6.620 1.00 90.94 87 LEU A CA 1
ATOM 686 C C . LEU A 1 87 ? 2.155 13.959 -7.541 1.00 90.94 87 LEU A C 1
ATOM 688 O O . LEU A 1 87 ? 2.689 14.560 -8.474 1.00 90.94 87 LEU A O 1
ATOM 692 N N . VAL A 1 88 ? 0.861 14.049 -7.258 1.00 89.38 88 VAL A N 1
ATOM 693 C CA . VAL A 1 88 ? -0.081 14.877 -8.008 1.00 89.38 88 VAL A CA 1
ATOM 694 C C . VAL A 1 88 ? -0.895 15.683 -7.006 1.00 89.38 88 VAL A C 1
ATOM 696 O O . VAL A 1 88 ? -1.469 15.118 -6.077 1.00 89.38 88 VAL A O 1
ATOM 699 N N . GLY A 1 89 ? -0.938 17.003 -7.193 1.00 87.38 89 GLY A N 1
ATOM 700 C CA . GLY A 1 89 ? -1.738 17.892 -6.354 1.00 87.38 89 GLY A CA 1
ATOM 701 C C . GLY A 1 89 ? -3.221 17.566 -6.493 1.00 87.38 89 GLY A C 1
ATOM 702 O O . GLY A 1 89 ? -3.773 17.602 -7.597 1.00 87.38 89 GLY A O 1
ATOM 703 N N . LYS A 1 90 ? -3.870 17.244 -5.374 1.00 88.12 90 LYS A N 1
ATOM 704 C CA . LYS A 1 90 ? -5.314 17.023 -5.325 1.00 88.12 90 LYS A CA 1
ATOM 705 C C . LYS A 1 90 ? -6.010 18.344 -5.008 1.00 88.12 90 LYS A C 1
ATOM 707 O O . LYS A 1 90 ? -5.490 19.163 -4.258 1.00 88.12 90 LYS A O 1
ATOM 712 N N . LYS A 1 91 ? -7.184 18.555 -5.601 1.00 91.62 91 LYS A N 1
ATOM 713 C CA . LYS A 1 91 ? -8.049 19.678 -5.237 1.00 91.62 91 LYS A CA 1
ATOM 714 C C . LYS A 1 91 ? -8.805 19.369 -3.946 1.00 91.62 91 LYS A C 1
ATOM 716 O O . LYS A 1 91 ? -9.191 18.220 -3.722 1.00 91.62 91 LYS A O 1
ATOM 721 N N . ASP A 1 92 ? -9.032 20.392 -3.137 1.00 91.94 92 ASP A N 1
ATOM 722 C CA . ASP A 1 92 ? -9.891 20.336 -1.964 1.00 91.94 92 ASP A CA 1
ATOM 723 C C . ASP A 1 92 ? -11.377 20.242 -2.349 1.00 91.94 92 ASP A C 1
ATOM 725 O O . ASP A 1 92 ? -11.758 20.206 -3.524 1.00 91.94 92 ASP A O 1
ATOM 729 N N . VAL A 1 93 ? -12.235 20.225 -1.328 1.00 92.19 93 VAL A N 1
ATOM 730 C CA . VAL A 1 93 ? -13.697 20.177 -1.484 1.00 92.19 93 VAL A CA 1
ATOM 731 C C . VAL A 1 93 ? -14.275 21.385 -2.235 1.00 92.19 93 VAL A C 1
ATOM 733 O O . VAL A 1 93 ? -15.387 21.295 -2.747 1.00 92.19 93 VAL A O 1
ATOM 736 N N . ASN A 1 94 ? -13.528 22.488 -2.341 1.00 93.69 94 ASN A N 1
ATOM 737 C CA . ASN A 1 94 ? -13.912 23.706 -3.054 1.00 93.69 94 ASN A CA 1
ATOM 738 C C . ASN A 1 94 ? -13.311 23.772 -4.470 1.00 93.69 94 ASN A C 1
ATOM 740 O O . ASN A 1 94 ? -13.542 24.736 -5.200 1.00 93.69 94 ASN A O 1
ATOM 744 N N . GLY A 1 95 ? -12.536 22.763 -4.878 1.00 89.69 95 GLY A N 1
ATOM 745 C CA . GLY A 1 95 ? -11.879 22.719 -6.180 1.00 89.69 95 GLY A CA 1
ATOM 746 C C . GLY A 1 95 ? -10.561 23.502 -6.260 1.00 89.69 95 GLY A C 1
ATOM 747 O O . GLY A 1 95 ? -10.060 23.708 -7.372 1.00 89.69 95 GLY A O 1
ATOM 748 N N . LEU A 1 96 ? -9.996 23.923 -5.126 1.00 89.69 96 LEU A N 1
ATOM 749 C CA . LEU A 1 96 ? -8.722 24.636 -5.027 1.00 89.69 96 LEU A CA 1
ATOM 750 C C . LEU A 1 96 ? -7.577 23.657 -4.759 1.00 89.69 96 LEU A C 1
ATOM 752 O O . LEU A 1 96 ? -7.760 22.664 -4.067 1.00 89.69 96 LEU A O 1
ATOM 756 N N . TYR A 1 97 ? -6.390 23.917 -5.307 1.00 81.38 97 TYR A N 1
ATOM 757 C CA . TYR A 1 97 ? -5.213 23.109 -4.978 1.00 81.38 97 TYR A CA 1
ATOM 758 C C . TYR A 1 97 ? -4.713 23.455 -3.575 1.00 81.38 97 TYR A C 1
ATOM 760 O O . TYR A 1 97 ? -4.585 24.635 -3.244 1.00 81.38 97 TYR A O 1
ATOM 768 N N . THR A 1 98 ? -4.436 22.419 -2.788 1.00 61.81 98 THR A N 1
ATOM 769 C CA . THR A 1 98 ? -3.762 22.492 -1.483 1.00 61.81 98 THR A CA 1
ATOM 770 C C . THR A 1 98 ? -2.281 22.208 -1.620 1.00 61.81 98 THR A C 1
ATOM 772 O O . THR A 1 98 ? -1.959 21.273 -2.393 1.00 61.81 98 THR A O 1
#

Organism: Rhizopus oryzae (NCBI:txid64495)

Radius of gyration: 20.71 Å; chains: 1; bounding box: 48×42×42 Å